Protein AF-A0A7X5UD74-F1 (afdb_monomer_lite)

Organism: NCBI:txid564369

Foldseek 3Di:
DDDPPPDDQLANPLDVPPDDQLQVQAWDQDPVPRWTKHKAFDDWDAPDVNPFDIFGQIWIFGSNHQPPPVPHGRIDGLFWKAFQVQCWTQHSSGDIDRHHQQDWDDDPFWTWHADDNSQWIWIAGPVQKIFIWGDDPPHRMIGGPDIGGD

Radius of gyration: 16.56 Å; chains: 1; bounding box: 35×42×49 Å

Secondary structure (DSSP, 8-state):
-PPP-----TTTTT---SS-TTT--S-EE-TTT--EEEEE---EEE-GGGTS-EEE--EEE-TT---SSSS-TTEEES--EEETTTTEEE-TT--EEE--TT--EE-SSEEEEEETTTTEEEEEETTSEEEEEEE-TTSSEEEEEEEEE-

pLDDT: mean 81.91, std 15.33, range [37.03, 97.25]

Structure (mmCIF, N/CA/C/O backbone):
data_AF-A0A7X5UD74-F1
#
_entry.id   AF-A0A7X5UD74-F1
#
loop_
_atom_site.group_PDB
_atom_site.id
_atom_site.type_symbol
_atom_site.label_atom_id
_atom_site.label_alt_id
_atom_site.label_comp_id
_atom_site.label_asym_id
_atom_site.label_entity_id
_atom_site.label_seq_id
_atom_site.pdbx_PDB_ins_code
_atom_site.Cartn_x
_atom_site.Cartn_y
_atom_site.Cartn_z
_atom_site.occupancy
_atom_site.B_iso_or_equiv
_atom_site.auth_seq_id
_atom_site.auth_comp_id
_atom_site.auth_asym_id
_atom_site.auth_atom_id
_atom_site.pdbx_PDB_model_num
ATOM 1 N N . MET A 1 1 ? -3.112 27.306 -28.705 1.00 37.03 1 MET A N 1
ATOM 2 C CA . MET A 1 1 ? -1.886 26.575 -29.064 1.00 37.03 1 MET A CA 1
ATOM 3 C C . MET A 1 1 ? -2.303 25.135 -29.144 1.00 37.03 1 MET A C 1
ATOM 5 O O . MET A 1 1 ? -2.816 24.623 -28.157 1.00 37.03 1 MET A O 1
ATOM 9 N N . ASP A 1 2 ? -2.229 24.571 -30.338 1.00 40.53 2 ASP A N 1
ATOM 10 C CA . ASP A 1 2 ? -2.719 23.231 -30.616 1.00 40.53 2 ASP A CA 1
ATOM 11 C C . ASP A 1 2 ? -1.942 22.222 -29.769 1.00 40.53 2 ASP A C 1
ATOM 13 O O . ASP A 1 2 ? -0.710 22.208 -29.765 1.00 40.53 2 ASP A O 1
ATOM 17 N N . HIS A 1 3 ? -2.674 21.438 -28.979 1.00 47.94 3 HIS A N 1
ATOM 18 C CA . HIS A 1 3 ? -2.104 20.356 -28.192 1.00 47.94 3 HIS A CA 1
ATOM 19 C C . HIS A 1 3 ? -1.536 19.324 -29.168 1.00 47.94 3 HIS A C 1
ATOM 21 O O . HIS A 1 3 ? -2.250 18.849 -30.053 1.00 47.94 3 HIS A O 1
ATOM 27 N N . ASN A 1 4 ? -0.251 18.991 -29.026 1.00 44.19 4 ASN A N 1
ATOM 28 C CA . ASN A 1 4 ? 0.344 17.881 -29.759 1.00 44.19 4 ASN A CA 1
ATOM 29 C C . ASN A 1 4 ? -0.528 16.637 -29.548 1.00 44.19 4 ASN A C 1
ATOM 31 O O . ASN A 1 4 ? -0.782 16.260 -28.406 1.00 44.19 4 ASN A O 1
ATOM 35 N N . ALA A 1 5 ? -0.943 15.987 -30.636 1.00 46.19 5 ALA A N 1
ATOM 36 C CA . ALA A 1 5 ? -1.641 14.702 -30.620 1.00 46.19 5 ALA A CA 1
ATOM 37 C C . ALA A 1 5 ? -0.687 13.548 -30.243 1.00 46.19 5 ALA A C 1
ATOM 39 O O . ALA A 1 5 ? -0.667 12.508 -30.901 1.00 46.19 5 ALA A O 1
ATOM 40 N N . MET A 1 6 ? 0.165 13.748 -29.230 1.00 49.16 6 MET A N 1
ATOM 41 C CA . MET A 1 6 ? 0.877 12.637 -28.612 1.00 49.16 6 MET A CA 1
ATOM 42 C C . MET A 1 6 ? -0.191 11.811 -27.913 1.00 49.16 6 MET A C 1
ATOM 44 O O . MET A 1 6 ? -0.940 12.342 -27.095 1.00 49.16 6 MET A O 1
ATOM 48 N N . GLY A 1 7 ? -0.340 10.564 -28.357 1.00 54.06 7 GLY A N 1
ATOM 49 C CA . GLY A 1 7 ? -1.354 9.654 -27.850 1.00 54.06 7 GLY A CA 1
ATOM 50 C C . GLY A 1 7 ? -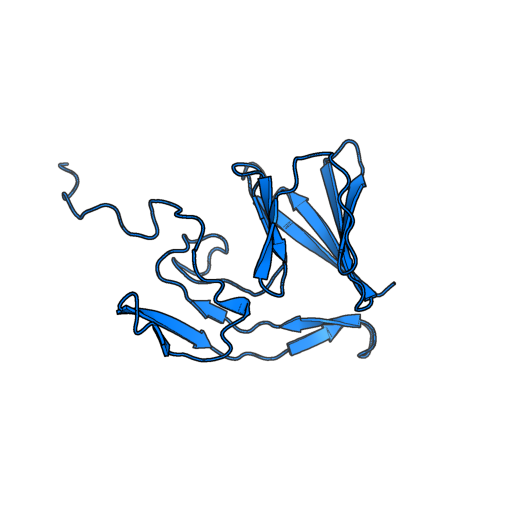1.357 9.610 -26.327 1.00 54.06 7 GLY A C 1
ATOM 51 O O . GLY A 1 7 ? -0.324 9.807 -25.695 1.00 54.06 7 GLY A O 1
ATOM 52 N N . THR A 1 8 ? -2.544 9.360 -25.790 1.00 54.31 8 THR A N 1
ATOM 53 C CA . THR A 1 8 ? -2.820 8.994 -24.401 1.00 54.31 8 THR A CA 1
ATOM 54 C C . THR A 1 8 ? -1.678 8.125 -23.851 1.00 54.31 8 THR A C 1
ATOM 56 O O . THR A 1 8 ? -1.457 7.016 -24.348 1.00 54.31 8 THR A O 1
ATOM 59 N N . ASP A 1 9 ? -0.895 8.672 -22.918 1.00 54.19 9 ASP A N 1
ATOM 60 C CA . ASP A 1 9 ? 0.180 7.950 -22.234 1.00 54.19 9 ASP A CA 1
ATOM 61 C C . ASP A 1 9 ? -0.466 6.802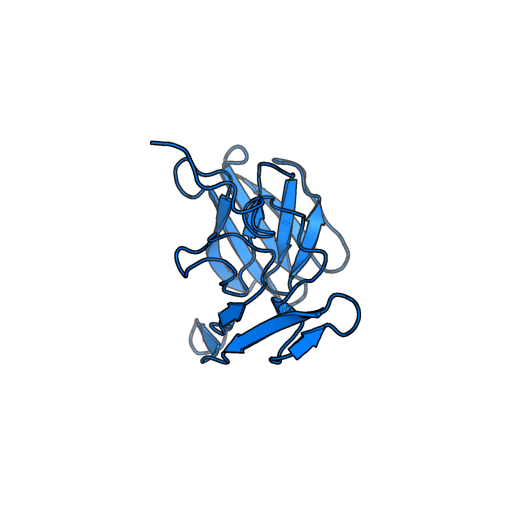 -21.446 1.00 54.19 9 ASP A C 1
ATOM 63 O O . ASP A 1 9 ? -1.446 7.030 -20.744 1.00 54.19 9 ASP A O 1
ATOM 67 N N . PRO A 1 10 ? 0.042 5.564 -21.492 1.00 55.53 10 PRO A N 1
ATOM 68 C CA . PRO A 1 10 ? -0.451 4.499 -20.621 1.00 55.53 10 PRO A CA 1
ATOM 69 C C . PRO A 1 10 ? -0.564 4.877 -19.127 1.00 55.53 10 PRO A C 1
ATOM 71 O O . PRO A 1 10 ? -1.334 4.236 -18.415 1.00 55.53 10 PRO A O 1
ATOM 74 N N . CYS A 1 11 ? 0.160 5.900 -18.653 1.00 56.25 11 CYS A N 1
ATOM 75 C CA . CYS A 1 11 ? 0.049 6.469 -17.307 1.00 56.25 11 CYS A CA 1
ATOM 76 C C . CYS A 1 11 ? -1.132 7.450 -17.114 1.00 56.25 11 CYS A C 1
ATOM 78 O O . CYS A 1 11 ? -1.578 7.654 -15.980 1.00 56.25 11 CYS A O 1
ATOM 80 N N . ASP A 1 12 ? -1.623 8.110 -18.170 1.00 53.59 12 ASP A N 1
ATOM 81 C CA . ASP A 1 12 ? -2.687 9.127 -18.084 1.00 53.59 12 ASP A CA 1
ATOM 82 C C . ASP A 1 12 ? -4.092 8.503 -17.993 1.00 53.59 12 ASP A C 1
ATOM 84 O O . ASP A 1 12 ? -4.978 9.005 -17.292 1.00 53.59 12 ASP A O 1
ATOM 88 N N . SER A 1 13 ? -4.258 7.337 -18.607 1.00 53.25 13 SER A N 1
ATOM 89 C CA . SER A 1 13 ? -5.360 6.423 -18.417 1.00 53.25 13 SER A CA 1
ATOM 90 C C . SER A 1 13 ? -4.903 5.488 -17.317 1.00 53.25 13 SER A C 1
ATOM 92 O O . SER A 1 13 ? -4.201 4.525 -17.594 1.00 53.25 13 SER A O 1
ATOM 94 N N . GLN A 1 14 ? -5.266 5.798 -16.065 1.00 51.25 14 GLN A N 1
ATOM 95 C CA . GLN A 1 14 ? -5.187 4.840 -14.958 1.00 51.25 14 GLN A CA 1
ATOM 96 C C . GLN A 1 14 ? -5.933 3.568 -15.381 1.00 51.25 14 GLN A C 1
ATOM 98 O O . GLN A 1 14 ? -7.133 3.435 -15.159 1.00 51.25 14 GLN A O 1
ATOM 103 N N . ASN A 1 15 ? -5.236 2.667 -16.057 1.00 49.91 15 ASN A N 1
ATOM 104 C CA . ASN A 1 15 ? -5.606 1.280 -16.119 1.00 49.91 15 ASN A CA 1
ATOM 105 C C . ASN A 1 15 ? -5.168 0.744 -14.769 1.00 49.91 15 ASN A C 1
ATOM 107 O O . ASN A 1 15 ? -4.015 0.953 -14.382 1.00 49.91 15 ASN A O 1
ATOM 111 N N . ASP A 1 16 ? -6.086 0.110 -14.042 1.00 48.19 16 ASP A N 1
ATOM 112 C CA . ASP A 1 16 ? -5.744 -0.655 -12.849 1.00 48.19 16 ASP A CA 1
ATOM 113 C C . ASP A 1 16 ? -4.539 -1.503 -13.232 1.00 48.19 16 ASP A C 1
ATOM 115 O O . ASP A 1 16 ? -4.615 -2.299 -14.176 1.00 48.19 16 ASP A O 1
ATOM 119 N N . ALA A 1 17 ? -3.381 -1.208 -12.636 1.00 48.25 17 ALA A N 1
ATOM 120 C CA . ALA A 1 17 ? -2.144 -1.800 -13.096 1.00 48.25 17 ALA A CA 1
ATOM 121 C C . ALA A 1 17 ? -2.329 -3.317 -13.006 1.00 48.25 17 ALA A C 1
ATOM 123 O O . ALA A 1 17 ? -2.418 -3.879 -11.918 1.00 48.25 17 ALA A O 1
ATOM 124 N N . ILE A 1 18 ? -2.391 -3.988 -14.164 1.00 37.22 18 ILE A N 1
ATOM 125 C CA . ILE A 1 18 ? -2.538 -5.452 -14.253 1.00 37.22 18 ILE A CA 1
ATOM 126 C C . IL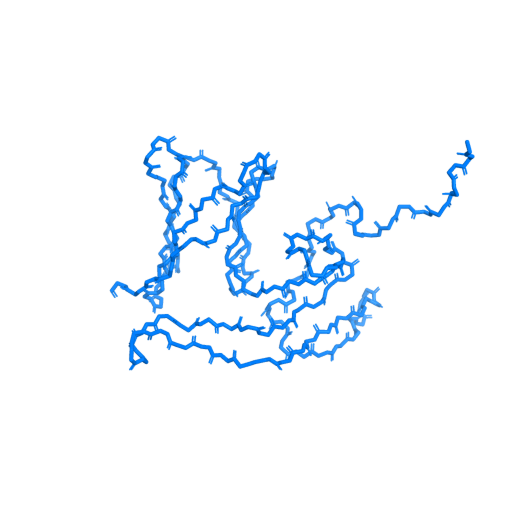E A 1 18 ? -1.354 -6.136 -13.543 1.00 37.22 18 ILE A C 1
ATOM 128 O O . ILE A 1 18 ? -1.382 -7.330 -13.247 1.00 37.22 18 ILE A O 1
ATOM 132 N N . PHE A 1 19 ? -0.300 -5.367 -13.262 1.00 48.25 19 PHE A N 1
ATOM 133 C CA . PHE A 1 19 ? 0.933 -5.815 -12.673 1.00 48.25 19 PHE A CA 1
ATOM 134 C C . PHE A 1 19 ? 1.314 -4.987 -11.446 1.00 48.25 19 PHE A C 1
ATOM 136 O O . PHE A 1 19 ? 1.451 -3.765 -11.494 1.00 48.25 19 PHE A O 1
ATOM 143 N N . ASN A 1 20 ? 1.523 -5.689 -10.338 1.00 55.06 20 ASN A N 1
ATOM 144 C CA . ASN A 1 20 ? 1.943 -5.108 -9.080 1.00 55.06 20 ASN A CA 1
ATOM 145 C C . ASN A 1 20 ? 3.476 -5.159 -8.944 1.00 55.06 20 ASN A C 1
ATOM 147 O O . ASN A 1 20 ? 4.048 -6.158 -8.491 1.00 55.06 20 ASN A O 1
ATOM 151 N N . THR A 1 21 ? 4.143 -4.049 -9.259 1.00 52.06 21 THR A N 1
ATOM 152 C CA . THR A 1 21 ? 5.606 -3.916 -9.169 1.00 52.06 21 THR A CA 1
ATOM 153 C C . THR A 1 21 ? 6.142 -4.156 -7.753 1.00 52.06 21 THR A C 1
ATOM 155 O O . THR A 1 21 ? 7.271 -4.614 -7.610 1.00 52.06 21 THR A O 1
ATOM 158 N N . THR A 1 22 ? 5.340 -3.975 -6.693 1.00 52.75 22 THR A N 1
ATOM 159 C CA . THR A 1 22 ? 5.791 -4.242 -5.308 1.00 52.75 22 THR A CA 1
ATOM 160 C C . THR A 1 22 ? 6.067 -5.730 -5.029 1.00 52.75 22 THR A C 1
ATOM 162 O O . THR A 1 22 ? 6.823 -6.057 -4.109 1.00 52.75 22 THR A O 1
ATOM 165 N N . THR A 1 23 ? 5.532 -6.652 -5.846 1.00 54.75 23 THR A N 1
ATOM 166 C CA . THR A 1 23 ? 5.897 -8.085 -5.783 1.00 54.75 23 THR A CA 1
ATOM 167 C C . THR A 1 23 ? 7.173 -8.408 -6.556 1.00 54.75 23 THR A C 1
ATOM 169 O O . THR A 1 23 ? 7.911 -9.326 -6.180 1.00 54.75 23 THR A O 1
ATOM 172 N N . GLN A 1 24 ? 7.471 -7.653 -7.616 1.00 62.53 24 GLN A N 1
ATOM 173 C CA . GLN A 1 24 ? 8.599 -7.903 -8.503 1.00 62.53 24 GLN A CA 1
ATOM 174 C C . GLN A 1 24 ? 9.849 -7.192 -7.979 1.00 62.53 24 GLN A C 1
ATOM 176 O O . GLN A 1 24 ? 10.148 -6.047 -8.302 1.00 62.53 24 GLN A O 1
ATOM 181 N N . LYS A 1 25 ? 10.635 -7.909 -7.171 1.00 70.38 25 LYS A N 1
ATOM 182 C CA . LYS A 1 25 ? 11.870 -7.377 -6.571 1.00 70.38 25 LYS A CA 1
ATOM 183 C C . LYS A 1 25 ? 13.076 -7.408 -7.521 1.00 70.38 25 LYS A C 1
ATOM 185 O O . LYS A 1 25 ? 14.171 -7.801 -7.119 1.00 70.38 25 LYS A O 1
ATOM 190 N N . ARG A 1 26 ? 12.878 -7.049 -8.792 1.00 81.31 26 ARG A N 1
ATOM 191 C CA . ARG A 1 26 ? 13.938 -6.968 -9.810 1.00 81.31 26 ARG A CA 1
ATOM 192 C C . ARG A 1 26 ? 13.554 -6.019 -10.943 1.00 81.31 26 ARG A C 1
ATOM 194 O O . ARG A 1 26 ? 12.378 -5.872 -11.245 1.00 81.31 26 ARG A O 1
ATOM 201 N N . THR A 1 27 ? 14.558 -5.481 -11.624 1.00 89.06 27 THR A N 1
ATOM 202 C CA . THR A 1 27 ? 14.389 -4.785 -12.907 1.00 89.06 27 THR A CA 1
ATOM 203 C C . THR A 1 27 ? 14.221 -5.801 -14.034 1.00 89.06 27 THR A C 1
ATOM 205 O O . THR A 1 27 ? 14.987 -6.766 -14.118 1.00 89.06 27 THR A O 1
ATOM 208 N N . HIS A 1 28 ? 13.211 -5.618 -14.883 1.00 87.88 28 HIS A N 1
ATOM 209 C CA . HIS A 1 28 ? 12.857 -6.577 -15.926 1.00 87.88 28 HIS A CA 1
ATOM 210 C C . HIS A 1 28 ? 12.034 -5.931 -17.049 1.00 87.88 28 HIS A C 1
ATOM 212 O O . HIS A 1 28 ? 11.458 -4.866 -16.875 1.00 87.88 28 HIS A O 1
ATOM 218 N N . VAL A 1 29 ? 11.969 -6.599 -18.200 1.00 88.00 29 VAL A N 1
ATOM 219 C CA . VAL A 1 29 ? 10.987 -6.310 -19.249 1.00 88.00 29 VAL A CA 1
ATOM 220 C C . VAL A 1 29 ? 10.010 -7.471 -19.258 1.00 88.00 29 VAL A C 1
ATOM 222 O O . VAL A 1 29 ? 10.433 -8.600 -19.507 1.00 88.00 29 VAL A O 1
ATOM 225 N N . ASP A 1 30 ? 8.736 -7.214 -18.973 1.00 81.00 30 ASP A N 1
ATOM 226 C CA . ASP A 1 30 ? 7.713 -8.255 -19.007 1.00 81.00 30 ASP A CA 1
ATOM 227 C C . ASP A 1 30 ? 7.608 -8.815 -20.444 1.0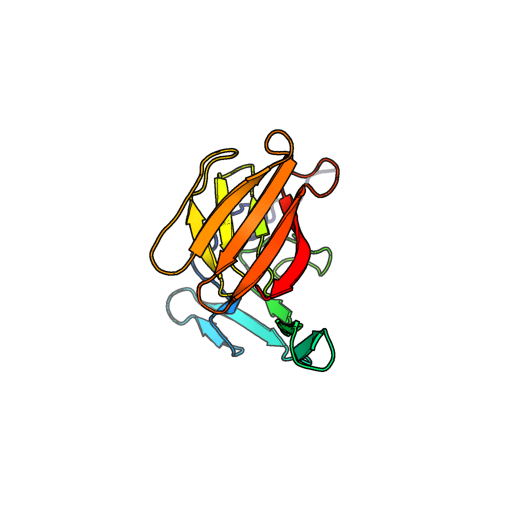0 81.00 30 ASP A C 1
ATOM 229 O O . ASP A 1 30 ? 7.318 -8.069 -21.381 1.00 81.00 30 ASP A O 1
ATOM 233 N N . PRO A 1 31 ? 7.847 -10.120 -20.664 1.00 82.19 31 PRO A N 1
ATOM 234 C CA . PRO A 1 31 ? 7.929 -10.686 -22.010 1.00 82.19 31 PRO A CA 1
ATOM 235 C C . PRO A 1 31 ? 6.569 -10.794 -22.714 1.00 82.19 31 PRO A C 1
ATOM 237 O O . PRO A 1 31 ? 6.529 -11.002 -23.924 1.00 82.19 31 PRO A O 1
ATOM 240 N N . ARG A 1 32 ? 5.455 -10.687 -21.980 1.00 81.50 32 ARG A N 1
ATOM 241 C CA . ARG A 1 32 ? 4.095 -10.767 -22.530 1.00 81.50 32 ARG A CA 1
ATOM 242 C C . ARG A 1 32 ? 3.617 -9.407 -23.033 1.00 81.50 32 ARG A C 1
ATOM 244 O O . ARG A 1 32 ? 2.866 -9.349 -24.001 1.00 81.50 32 ARG A O 1
ATOM 251 N N . THR A 1 33 ? 4.014 -8.335 -22.358 1.00 80.88 33 THR A N 1
ATOM 252 C CA . THR A 1 33 ? 3.542 -6.965 -22.609 1.00 80.88 33 THR A CA 1
ATOM 253 C C . THR A 1 33 ? 4.608 -6.066 -23.229 1.00 80.88 33 THR A C 1
ATOM 255 O O . THR A 1 33 ? 4.267 -5.059 -23.840 1.00 80.88 33 THR A O 1
ATOM 258 N N . GLY A 1 34 ? 5.889 -6.414 -23.091 1.00 84.12 34 GLY A N 1
ATOM 259 C CA . GLY A 1 34 ? 7.018 -5.578 -23.496 1.00 84.12 34 GLY A CA 1
ATOM 260 C C . GLY A 1 34 ? 7.263 -4.377 -22.578 1.00 84.12 34 GLY A C 1
ATOM 261 O O . GLY A 1 34 ? 8.109 -3.543 -22.895 1.00 84.12 34 GLY A O 1
ATOM 262 N N . LEU A 1 35 ? 6.542 -4.270 -21.456 1.00 83.81 35 LEU A N 1
ATOM 263 C CA . LEU A 1 35 ? 6.666 -3.152 -20.526 1.00 83.81 35 LEU A CA 1
ATOM 264 C C . LEU A 1 35 ? 7.934 -3.281 -19.679 1.00 83.81 35 LEU A C 1
ATOM 266 O O . LEU A 1 35 ? 8.244 -4.354 -19.156 1.00 83.81 35 LEU A O 1
ATOM 270 N N . PHE A 1 36 ? 8.670 -2.176 -19.556 1.00 86.00 36 PHE A N 1
ATOM 271 C CA . PHE A 1 36 ? 9.857 -2.088 -18.711 1.00 86.00 36 PHE A CA 1
ATOM 272 C C . PHE A 1 36 ? 9.477 -1.728 -17.280 1.00 86.00 36 PHE A C 1
ATOM 274 O O . PHE A 1 36 ? 8.780 -0.747 -17.051 1.00 86.00 36 PHE A O 1
ATOM 281 N N . GLU A 1 37 ? 10.019 -2.470 -16.327 1.00 86.00 37 GLU A N 1
ATOM 282 C CA . GLU A 1 37 ? 9.823 -2.265 -14.900 1.00 86.00 37 GLU A CA 1
ATOM 283 C C . GLU A 1 37 ? 11.175 -2.176 -14.207 1.00 86.00 37 GLU A C 1
ATOM 285 O O . GLU A 1 37 ? 12.109 -2.918 -14.537 1.00 86.00 37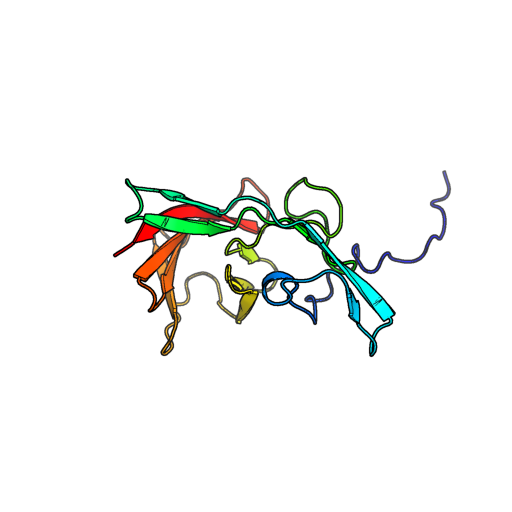 GLU A O 1
ATOM 290 N N . ALA A 1 38 ? 11.282 -1.301 -13.210 1.00 87.94 38 ALA A N 1
ATOM 291 C CA . ALA A 1 38 ? 12.518 -1.137 -12.458 1.00 87.94 38 ALA A CA 1
ATOM 292 C C . ALA A 1 38 ? 12.295 -1.278 -10.956 1.00 87.94 38 ALA A C 1
ATOM 294 O O . ALA A 1 38 ? 11.339 -0.745 -10.395 1.00 87.94 38 ALA A O 1
ATOM 295 N N . LEU A 1 39 ? 13.248 -1.951 -10.313 1.00 89.00 39 LEU A N 1
ATOM 296 C CA . LEU A 1 39 ? 13.451 -1.881 -8.875 1.00 89.00 39 LEU A CA 1
ATOM 297 C C . LEU A 1 39 ? 14.752 -1.121 -8.623 1.00 89.00 39 LEU A C 1
ATOM 299 O O . LEU A 1 39 ? 15.820 -1.562 -9.053 1.00 89.00 39 LEU A O 1
ATOM 303 N N . VAL A 1 40 ? 14.678 -0.047 -7.844 1.00 91.06 40 VAL A N 1
ATOM 304 C CA . VAL A 1 40 ? 15.857 0.561 -7.224 1.00 91.06 40 VAL A CA 1
ATOM 305 C C . VAL A 1 40 ? 15.853 0.164 -5.747 1.00 91.06 40 VAL A C 1
ATOM 307 O O . VAL A 1 40 ? 15.073 0.725 -4.971 1.00 91.06 40 VAL A O 1
ATOM 310 N N . PRO A 1 41 ? 16.665 -0.831 -5.341 1.00 89.31 41 PRO A N 1
ATOM 311 C CA . PRO A 1 41 ? 16.676 -1.294 -3.963 1.00 89.31 41 PRO A CA 1
ATOM 312 C C . PRO A 1 41 ? 17.238 -0.201 -3.054 1.00 89.31 41 PRO A C 1
ATOM 314 O O . PRO A 1 41 ? 18.329 0.317 -3.293 1.00 89.31 41 PRO A O 1
ATOM 317 N N . LEU A 1 42 ? 16.501 0.120 -1.994 1.00 90.12 42 LEU A N 1
ATOM 318 C CA . LEU A 1 42 ? 16.926 1.049 -0.948 1.00 90.12 42 LEU A CA 1
ATOM 319 C C . LEU A 1 42 ? 16.850 0.374 0.425 1.00 90.12 42 LEU A C 1
ATOM 321 O O . LEU A 1 42 ? 16.435 -0.778 0.571 1.00 90.12 42 LEU A O 1
ATOM 325 N N . GLN A 1 43 ? 17.312 1.086 1.450 1.00 89.31 43 GLN A N 1
ATOM 326 C CA . GLN A 1 43 ? 17.393 0.550 2.800 1.00 89.31 43 GLN A CA 1
ATOM 327 C C . GLN A 1 43 ? 15.998 0.302 3.386 1.00 89.31 43 GLN A C 1
ATOM 329 O O . GLN A 1 43 ? 15.110 1.150 3.313 1.00 89.31 43 GLN A O 1
ATOM 334 N N . LYS A 1 44 ? 15.830 -0.847 4.044 1.00 89.75 44 LYS A N 1
ATOM 335 C CA . LYS A 1 44 ? 14.661 -1.106 4.888 1.00 89.75 44 LYS A CA 1
ATOM 336 C C . LYS A 1 44 ? 14.868 -0.474 6.253 1.00 89.75 44 LYS A C 1
ATOM 338 O O . LYS A 1 44 ? 15.941 -0.634 6.843 1.00 89.75 44 LYS A O 1
ATOM 343 N N . ILE A 1 45 ? 13.844 0.206 6.749 1.00 90.00 45 ILE A N 1
ATOM 344 C CA . ILE A 1 45 ? 13.855 0.845 8.063 1.00 90.00 45 ILE A CA 1
ATOM 345 C C . ILE A 1 45 ? 12.904 0.089 8.979 1.00 90.00 45 ILE A C 1
ATOM 347 O O . ILE A 1 45 ? 11.747 -0.140 8.632 1.00 90.00 45 ILE A O 1
ATOM 351 N N . THR A 1 46 ? 13.388 -0.266 10.165 1.00 90.12 46 THR A N 1
ATOM 352 C CA . THR A 1 46 ? 12.569 -0.855 11.225 1.00 90.12 46 THR A CA 1
ATOM 353 C C . THR A 1 46 ? 12.498 0.130 12.380 1.00 90.12 46 THR A C 1
ATOM 355 O O . THR A 1 46 ? 13.525 0.512 12.943 1.00 90.12 46 THR A O 1
ATOM 358 N N . GLY A 1 47 ? 11.285 0.563 12.718 1.00 83.62 47 GLY A N 1
ATOM 359 C CA . GLY A 1 47 ? 11.054 1.432 13.869 1.00 83.62 47 GLY A CA 1
ATOM 360 C C . GLY A 1 47 ? 11.182 0.692 15.204 1.00 83.62 47 GLY A C 1
ATOM 361 O O . GLY A 1 47 ? 11.439 -0.511 15.250 1.00 83.62 47 GLY A O 1
ATOM 362 N N . ASN A 1 48 ? 10.952 1.422 16.297 1.00 86.88 48 ASN A N 1
ATOM 363 C CA . ASN A 1 48 ? 10.828 0.886 17.657 1.00 86.88 48 ASN A CA 1
ATOM 364 C C . ASN A 1 48 ? 11.951 -0.109 18.057 1.00 86.88 48 ASN A C 1
ATOM 366 O O . ASN A 1 48 ? 11.697 -1.302 18.146 1.00 86.88 48 ASN A O 1
ATOM 370 N N . PRO A 1 49 ? 13.185 0.362 18.294 1.00 88.75 49 PRO A N 1
ATOM 371 C CA . PRO A 1 49 ? 14.394 -0.471 18.423 1.00 88.75 49 PRO A CA 1
ATOM 372 C C . PRO A 1 49 ? 14.453 -1.828 17.683 1.00 88.75 49 PRO A C 1
ATOM 374 O O . PRO A 1 49 ? 14.970 -2.798 18.233 1.00 88.75 49 PRO A O 1
ATOM 377 N N . GLY A 1 50 ? 13.929 -1.921 16.453 1.00 85.88 50 GLY A N 1
ATOM 378 C CA . GLY A 1 50 ? 13.893 -3.170 15.677 1.00 85.88 50 GLY A CA 1
ATOM 379 C C . GLY A 1 50 ? 12.679 -4.078 15.932 1.00 85.88 50 GLY A C 1
ATOM 380 O O . GLY A 1 50 ? 12.582 -5.133 15.316 1.00 85.88 50 GLY A O 1
ATOM 381 N N . GLN A 1 51 ? 11.758 -3.674 16.804 1.00 85.81 51 GLN A N 1
ATOM 382 C CA . GLN A 1 51 ? 10.511 -4.372 17.143 1.00 85.81 51 GLN A CA 1
ATOM 383 C C . GLN A 1 51 ? 9.283 -3.799 16.422 1.00 85.81 51 GLN A C 1
ATOM 385 O O . GLN A 1 51 ? 8.184 -4.319 16.572 1.00 85.81 51 GLN A O 1
ATOM 390 N N . GLY A 1 52 ? 9.434 -2.693 15.690 1.00 86.06 52 GLY A N 1
ATOM 391 C CA . GLY A 1 52 ? 8.351 -2.101 14.911 1.00 86.06 52 GLY A CA 1
ATOM 392 C C . GLY A 1 52 ? 8.167 -2.774 13.549 1.00 86.06 52 GLY A C 1
ATOM 393 O O . GLY A 1 52 ? 8.964 -3.626 13.152 1.00 86.06 52 GLY A O 1
ATOM 394 N N . PRO A 1 53 ? 7.152 -2.352 12.780 1.00 86.75 53 PRO A N 1
ATOM 395 C CA . PRO A 1 53 ? 6.966 -2.854 11.430 1.00 86.75 53 PRO A CA 1
ATOM 396 C C . PRO A 1 53 ? 8.123 -2.402 10.529 1.00 86.75 53 PRO A C 1
ATOM 398 O O . PRO A 1 53 ? 8.656 -1.296 10.666 1.00 86.75 53 PRO A O 1
ATOM 401 N N . VAL A 1 54 ? 8.498 -3.263 9.583 1.00 87.50 54 VAL A N 1
ATOM 402 C CA . VAL A 1 54 ? 9.528 -2.960 8.582 1.00 87.50 54 VAL A CA 1
ATOM 403 C C . VAL A 1 54 ? 8.910 -2.142 7.451 1.00 87.50 54 VAL A C 1
ATOM 405 O O . VAL A 1 54 ? 7.901 -2.540 6.871 1.00 87.50 54 VAL A O 1
ATOM 408 N N . MET A 1 55 ? 9.529 -1.017 7.107 1.00 86.00 55 MET A N 1
ATOM 409 C CA . MET A 1 55 ? 9.200 -0.221 5.928 1.00 86.00 55 MET A CA 1
ATOM 410 C C . MET A 1 55 ? 10.277 -0.422 4.863 1.00 86.00 55 MET A C 1
ATOM 412 O O . MET A 1 55 ? 11.460 -0.177 5.107 1.00 86.00 55 MET A O 1
ATOM 416 N N . ASP A 1 56 ? 9.867 -0.884 3.685 1.00 86.56 56 ASP A N 1
ATOM 417 C CA . ASP A 1 56 ? 10.743 -0.999 2.522 1.00 86.56 56 ASP A CA 1
ATOM 418 C C . ASP A 1 56 ? 10.715 0.316 1.739 1.00 86.56 56 ASP A C 1
ATOM 420 O O . ASP A 1 56 ? 9.671 0.702 1.217 1.00 86.56 56 ASP A O 1
ATOM 424 N N . LEU A 1 57 ? 11.851 1.018 1.691 1.00 87.88 57 LEU A N 1
ATOM 425 C CA . LEU A 1 57 ? 11.974 2.283 0.963 1.00 87.88 57 LEU A CA 1
ATOM 426 C C . LEU A 1 57 ? 12.378 2.100 -0.498 1.00 87.88 57 LEU A C 1
ATOM 428 O O . LEU A 1 57 ? 12.612 3.097 -1.172 1.00 87.88 57 LEU A O 1
ATOM 432 N N . SER A 1 58 ? 12.510 0.865 -0.987 1.00 89.19 58 SER A N 1
ATOM 433 C CA . SER A 1 58 ? 12.858 0.628 -2.388 1.00 89.19 58 SER A CA 1
ATOM 434 C C . SER A 1 58 ? 11.877 1.339 -3.322 1.00 89.19 58 SER A C 1
ATOM 436 O O . SER A 1 58 ? 10.679 1.418 -3.037 1.00 89.19 58 SER A O 1
ATOM 438 N N . LEU A 1 59 ? 12.397 1.858 -4.432 1.00 87.88 59 LEU A N 1
ATOM 439 C CA . LEU A 1 59 ? 11.585 2.511 -5.451 1.00 87.88 59 LEU A CA 1
ATOM 440 C C . LEU A 1 59 ? 11.180 1.494 -6.508 1.00 87.88 59 LEU A C 1
ATOM 442 O O . LEU A 1 59 ? 12.022 0.765 -7.040 1.00 87.88 59 LEU A O 1
ATOM 446 N N . TYR A 1 60 ? 9.893 1.493 -6.818 1.00 86.62 60 TYR A N 1
ATOM 447 C CA . TYR A 1 60 ? 9.275 0.617 -7.797 1.00 86.62 60 TYR A CA 1
ATOM 448 C C . TYR A 1 60 ? 8.764 1.469 -8.954 1.00 86.62 60 TYR A C 1
ATOM 450 O O . TYR A 1 60 ? 8.032 2.434 -8.730 1.00 86.62 60 TYR A O 1
ATOM 458 N N . TYR A 1 61 ? 9.172 1.119 -10.173 1.00 86.50 61 TYR A N 1
ATOM 459 C CA . TYR A 1 61 ? 8.737 1.774 -11.401 1.00 86.50 61 TYR A CA 1
ATOM 460 C C . TYR A 1 61 ? 7.815 0.871 -12.220 1.00 86.50 61 TYR A C 1
ATOM 462 O O . TYR A 1 61 ? 8.193 -0.259 -12.543 1.00 86.50 61 TYR A O 1
ATOM 470 N N . SER A 1 62 ? 6.663 1.415 -12.615 1.00 82.19 62 SER A N 1
ATOM 471 C CA . SER A 1 62 ? 5.730 0.818 -13.569 1.00 82.19 62 SER A CA 1
ATOM 472 C C . SER A 1 62 ? 5.277 1.847 -14.607 1.00 82.19 62 SER A C 1
ATOM 474 O O . SER A 1 62 ? 4.817 2.917 -14.219 1.00 82.19 62 SER A O 1
ATOM 476 N N . PRO A 1 63 ? 5.311 1.541 -15.912 1.00 80.12 63 PRO A N 1
ATOM 477 C CA . PRO A 1 63 ? 4.942 2.482 -16.968 1.00 80.12 63 PRO A CA 1
ATOM 478 C C . PRO A 1 63 ? 3.421 2.651 -17.132 1.00 80.12 63 PRO A C 1
ATOM 480 O O . PRO A 1 63 ? 2.981 3.238 -18.110 1.00 80.12 63 PRO A O 1
ATOM 483 N N . VAL A 1 64 ? 2.609 2.085 -16.233 1.00 77.44 64 VAL A N 1
ATOM 484 C CA . VAL A 1 64 ? 1.136 2.198 -16.241 1.00 77.44 64 VAL A CA 1
ATOM 485 C C . VAL A 1 64 ? 0.594 2.881 -14.985 1.00 77.44 64 VAL A C 1
ATOM 487 O O . VAL A 1 64 ? -0.612 2.928 -14.762 1.00 77.44 64 VAL A O 1
ATOM 490 N N . VAL A 1 65 ? 1.482 3.389 -14.130 1.00 72.00 65 VAL A N 1
ATOM 491 C CA . VAL A 1 65 ? 1.119 4.069 -12.885 1.00 72.00 65 VAL A CA 1
ATOM 492 C C . VAL A 1 65 ? 1.415 5.557 -13.042 1.00 72.00 65 VAL A C 1
ATOM 494 O O . VAL A 1 65 ? 2.511 5.944 -13.424 1.00 72.00 65 VAL A O 1
ATOM 497 N N . ASN A 1 66 ? 0.441 6.414 -12.743 1.00 69.81 66 ASN A N 1
ATOM 498 C CA . ASN A 1 66 ? 0.629 7.868 -12.788 1.00 69.81 66 ASN A CA 1
ATOM 499 C C . ASN A 1 66 ? 1.468 8.360 -11.585 1.00 69.81 66 ASN A C 1
ATOM 501 O O . ASN A 1 66 ? 1.728 7.600 -10.655 1.00 69.81 66 ASN A O 1
ATOM 505 N N . ASN A 1 67 ? 1.885 9.624 -11.545 1.00 68.12 67 ASN A N 1
ATOM 506 C CA . ASN A 1 67 ? 2.637 10.204 -10.429 1.00 68.12 67 ASN A CA 1
ATOM 507 C C . ASN A 1 67 ? 1.794 10.339 -9.143 1.00 68.12 67 ASN A C 1
ATOM 509 O O . ASN A 1 67 ? 1.307 11.414 -8.791 1.00 68.12 67 ASN A O 1
ATOM 513 N N . MET A 1 68 ? 1.633 9.235 -8.412 1.00 64.56 68 MET A N 1
ATOM 514 C CA . MET A 1 68 ? 0.812 9.178 -7.192 1.00 64.56 68 MET A CA 1
ATOM 515 C C . MET A 1 68 ? 1.576 9.644 -5.944 1.00 64.56 68 MET A C 1
ATOM 517 O O . MET A 1 68 ? 0.963 9.981 -4.934 1.00 64.56 68 MET A O 1
ATOM 521 N N . ALA A 1 69 ? 2.912 9.667 -6.009 1.00 67.62 69 ALA A N 1
ATOM 522 C CA . ALA A 1 69 ? 3.794 9.878 -4.858 1.00 67.62 69 ALA A CA 1
ATOM 523 C C . ALA A 1 69 ? 4.686 11.132 -4.961 1.00 67.62 69 ALA A C 1
ATOM 525 O O . ALA A 1 69 ? 5.570 11.315 -4.127 1.00 67.62 69 ALA A O 1
ATOM 526 N N . ALA A 1 70 ? 4.475 11.988 -5.968 1.00 76.62 70 ALA A N 1
ATOM 527 C CA . ALA A 1 70 ? 5.342 13.132 -6.289 1.00 76.62 70 ALA A CA 1
ATOM 528 C C . ALA A 1 70 ? 6.811 12.744 -6.575 1.00 76.62 70 ALA A C 1
ATOM 530 O O . ALA A 1 70 ? 7.724 13.549 -6.395 1.00 76.62 70 ALA A O 1
ATOM 531 N N . LEU A 1 71 ? 7.032 11.512 -7.043 1.00 80.75 71 LEU A N 1
ATOM 532 C CA . LEU A 1 71 ? 8.346 10.964 -7.402 1.00 80.75 71 LEU A CA 1
ATOM 533 C C . LEU A 1 71 ? 8.620 11.026 -8.915 1.00 80.75 71 LEU A C 1
ATOM 535 O O . LEU A 1 71 ? 9.724 10.711 -9.352 1.00 80.75 71 LEU A O 1
ATOM 539 N N . GLY A 1 72 ? 7.621 11.438 -9.700 1.00 83.00 72 GLY A N 1
ATOM 540 C CA . GLY A 1 72 ? 7.590 11.298 -11.155 1.00 83.00 72 GLY A CA 1
ATOM 541 C C . GLY A 1 72 ? 6.655 10.166 -11.580 1.00 83.00 72 GLY A C 1
ATOM 542 O O . GLY A 1 72 ? 6.279 9.322 -10.764 1.00 83.00 72 GLY A O 1
ATOM 543 N N . ASP A 1 73 ? 6.255 10.165 -12.850 1.00 81.62 73 ASP A N 1
ATOM 544 C CA . ASP A 1 73 ? 5.346 9.150 -13.388 1.00 81.62 73 ASP A CA 1
ATOM 545 C C . ASP A 1 73 ? 5.952 7.748 -13.267 1.00 81.62 73 ASP A C 1
ATOM 547 O O . ASP A 1 73 ? 7.157 7.540 -13.444 1.00 81.62 73 ASP A O 1
ATOM 551 N N . GLY A 1 74 ? 5.112 6.784 -12.909 1.00 81.25 74 GLY A N 1
ATOM 552 C CA . GLY A 1 74 ? 5.469 5.384 -12.731 1.00 81.25 74 GLY A CA 1
ATOM 553 C C . GLY A 1 74 ? 6.168 5.032 -11.427 1.00 81.25 74 GLY A C 1
ATOM 554 O O . GLY A 1 74 ? 6.248 3.849 -11.101 1.00 81.25 74 GLY A O 1
ATOM 555 N N . TRP A 1 75 ? 6.651 6.008 -10.657 1.00 84.69 75 TRP A N 1
ATOM 556 C CA . TRP A 1 75 ? 7.417 5.752 -9.438 1.00 84.69 75 TRP A CA 1
ATOM 557 C C . TRP A 1 75 ? 6.546 5.669 -8.187 1.00 84.69 75 TRP A C 1
ATOM 559 O O . TRP A 1 75 ? 5.685 6.511 -7.929 1.00 84.69 75 TRP A O 1
ATOM 569 N N . SER A 1 76 ? 6.829 4.669 -7.354 1.00 83.62 76 SER A N 1
ATOM 570 C CA . SER A 1 76 ? 6.109 4.424 -6.107 1.00 83.62 76 SER A CA 1
ATOM 571 C C . SER A 1 76 ? 6.997 3.801 -5.029 1.00 83.62 76 SER A C 1
ATOM 573 O O . SER A 1 76 ? 7.994 3.132 -5.312 1.00 83.62 76 SER A O 1
ATOM 575 N N . PHE A 1 77 ? 6.603 4.015 -3.773 1.00 84.50 77 PHE A N 1
ATOM 576 C CA . PHE A 1 77 ? 7.039 3.196 -2.643 1.00 84.50 77 PHE A CA 1
ATOM 577 C C . PHE A 1 77 ? 6.054 2.044 -2.432 1.00 84.50 77 PHE A C 1
ATOM 579 O O . PHE A 1 77 ? 4.861 2.182 -2.702 1.00 84.50 77 PHE A O 1
ATOM 586 N N . ALA A 1 78 ? 6.528 0.939 -1.858 1.00 82.88 78 ALA A N 1
ATOM 587 C CA . ALA A 1 78 ? 5.675 -0.171 -1.440 1.00 82.88 78 ALA A CA 1
ATOM 588 C C . ALA A 1 78 ? 4.953 0.153 -0.117 1.00 82.88 78 ALA A C 1
ATOM 590 O O . ALA A 1 78 ? 5.292 -0.371 0.944 1.00 82.88 78 ALA A O 1
ATOM 591 N N . VAL A 1 79 ? 3.975 1.058 -0.172 1.00 85.94 79 VAL A N 1
ATOM 592 C CA . VAL A 1 79 ? 3.118 1.437 0.962 1.00 85.94 79 VAL A CA 1
ATOM 593 C C . VAL A 1 79 ? 1.660 1.120 0.662 1.00 85.94 79 VAL A C 1
ATOM 595 O O . VAL A 1 79 ? 1.212 1.242 -0.477 1.00 85.94 79 VAL A O 1
ATOM 598 N N . THR A 1 80 ? 0.910 0.732 1.694 1.00 89.94 80 THR A N 1
ATOM 599 C CA . THR A 1 80 ? -0.521 0.469 1.539 1.00 89.94 80 THR A CA 1
ATOM 600 C C . THR A 1 80 ? -1.243 1.762 1.167 1.00 89.94 80 THR A C 1
ATOM 602 O O . THR A 1 80 ? -1.104 2.753 1.875 1.00 89.94 80 THR A O 1
ATOM 605 N N . THR A 1 81 ? -2.006 1.767 0.078 1.00 90.62 81 THR A N 1
ATOM 606 C CA . THR A 1 81 ? -2.701 2.951 -0.445 1.00 90.62 81 THR A CA 1
ATOM 607 C C . THR A 1 81 ? -4.119 2.577 -0.850 1.00 90.62 81 THR A C 1
ATOM 609 O O . THR A 1 81 ? -4.319 1.528 -1.456 1.00 90.62 81 THR A O 1
ATOM 612 N N . TRP A 1 82 ? -5.099 3.422 -0.528 1.00 92.00 82 TRP A N 1
ATOM 613 C CA . TRP A 1 82 ? -6.488 3.222 -0.951 1.00 92.00 82 TRP A CA 1
ATOM 614 C C . TRP A 1 82 ? -6.979 4.354 -1.841 1.00 92.00 82 TRP A C 1
ATOM 616 O O . TRP A 1 82 ? -6.752 5.533 -1.548 1.00 92.00 82 TRP A O 1
ATOM 626 N N . TYR A 1 83 ? -7.662 3.984 -2.918 1.00 88.94 83 TYR A N 1
ATOM 627 C CA . TYR A 1 83 ? -8.183 4.896 -3.924 1.00 88.94 83 TYR A CA 1
ATOM 628 C C . TYR A 1 83 ? -9.700 4.980 -3.836 1.00 88.94 83 TYR A C 1
ATOM 630 O O . TYR A 1 83 ? -10.422 4.107 -4.305 1.00 88.94 83 TYR A O 1
ATOM 638 N N . GLU A 1 84 ? -10.195 6.099 -3.306 1.00 90.19 84 GLU A N 1
ATOM 639 C CA . GLU A 1 84 ? -11.632 6.343 -3.110 1.00 90.19 84 GLU A CA 1
ATOM 640 C C . GLU A 1 84 ? -12.413 6.379 -4.434 1.00 90.19 84 GLU A C 1
ATOM 642 O O . GLU A 1 84 ? -13.622 6.188 -4.444 1.00 90.19 84 GLU A O 1
ATOM 647 N N . LYS A 1 85 ? -11.734 6.632 -5.559 1.00 86.19 85 LYS A N 1
ATOM 648 C CA . LYS A 1 85 ? -12.355 6.670 -6.888 1.00 86.19 85 LYS A CA 1
ATOM 649 C C . LYS A 1 85 ? -12.844 5.291 -7.349 1.00 86.19 85 LYS A C 1
ATOM 651 O O . LYS A 1 85 ? -13.902 5.224 -7.970 1.00 86.19 85 LYS A O 1
ATOM 656 N N . ASN A 1 86 ? -12.079 4.241 -7.048 1.00 86.06 86 ASN A N 1
ATOM 657 C CA . ASN A 1 86 ? -12.325 2.879 -7.530 1.00 86.06 86 ASN A CA 1
ATOM 658 C C . ASN A 1 86 ? -12.707 1.903 -6.401 1.00 86.06 86 ASN A C 1
ATOM 660 O O . ASN A 1 86 ? -13.126 0.794 -6.691 1.00 86.06 86 ASN A O 1
ATOM 664 N N . ASP A 1 87 ? -12.619 2.331 -5.135 1.00 92.00 87 ASP A N 1
ATOM 665 C CA . ASP A 1 87 ? -12.726 1.478 -3.942 1.00 92.00 87 ASP A CA 1
ATOM 666 C C . ASP A 1 87 ? -11.570 0.456 -3.800 1.00 92.00 87 ASP A C 1
ATOM 668 O O . ASP A 1 87 ? -11.695 -0.525 -3.069 1.00 92.00 87 ASP A O 1
ATOM 672 N N . ASP A 1 88 ? -10.406 0.722 -4.402 1.00 89.62 88 ASP A N 1
ATOM 673 C CA . ASP A 1 88 ? -9.281 -0.224 -4.439 1.00 89.62 88 ASP A CA 1
ATOM 674 C C . ASP A 1 88 ? -8.253 0.036 -3.336 1.00 89.62 88 ASP A C 1
ATOM 676 O O . ASP A 1 88 ? -7.695 1.133 -3.224 1.00 89.62 88 ASP A O 1
ATOM 680 N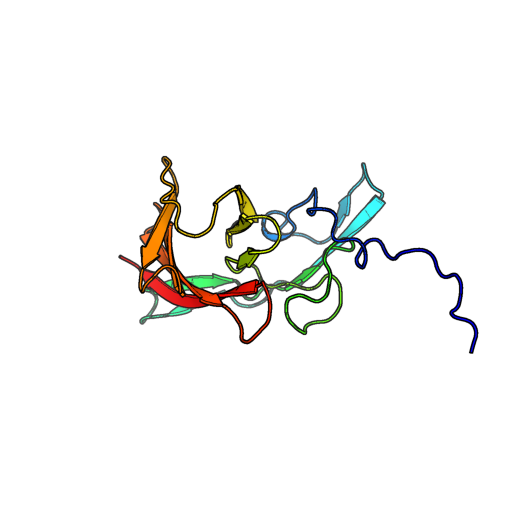 N . LEU A 1 89 ? -7.955 -0.991 -2.536 1.00 91.31 89 LEU A N 1
ATOM 681 C CA . LEU A 1 89 ? -6.863 -1.002 -1.564 1.00 91.31 89 LEU A CA 1
ATOM 682 C C . LEU A 1 89 ? -5.685 -1.802 -2.115 1.00 91.31 89 LEU A C 1
ATOM 684 O O . LEU A 1 89 ? -5.738 -3.028 -2.154 1.00 91.31 89 LEU A O 1
ATOM 688 N N . THR A 1 90 ? -4.582 -1.131 -2.423 1.00 88.81 90 THR A N 1
ATOM 689 C CA . THR A 1 90 ? -3.309 -1.787 -2.736 1.00 88.81 90 THR A CA 1
ATOM 690 C C . THR A 1 90 ? -2.485 -1.883 -1.463 1.00 88.81 90 THR A C 1
ATOM 692 O O . THR A 1 90 ? -2.081 -0.863 -0.912 1.00 88.81 90 THR A O 1
ATOM 695 N N . LEU A 1 91 ? -2.228 -3.092 -0.965 1.00 89.06 91 LEU A N 1
ATOM 696 C CA . LEU A 1 91 ? -1.405 -3.316 0.227 1.00 89.06 91 LEU A CA 1
ATOM 697 C C . LEU A 1 91 ? 0.078 -3.018 -0.046 1.00 89.06 91 LEU A C 1
ATOM 699 O O . LEU A 1 91 ? 0.516 -2.954 -1.186 1.00 89.06 91 LEU A O 1
ATOM 703 N N . HIS A 1 92 ? 0.903 -2.904 0.993 1.00 84.94 92 HIS A N 1
ATOM 704 C CA . HIS A 1 92 ? 2.360 -2.763 0.840 1.00 84.94 92 HIS A CA 1
ATOM 705 C C . HIS A 1 92 ? 3.031 -4.003 0.204 1.00 84.94 92 HIS A C 1
ATOM 707 O O . HIS A 1 92 ? 4.159 -3.936 -0.274 1.00 84.94 92 HIS A O 1
ATOM 713 N N . THR A 1 93 ? 2.349 -5.153 0.210 1.00 82.31 93 THR A N 1
ATOM 714 C CA . THR A 1 93 ? 2.715 -6.352 -0.565 1.00 82.31 93 THR A CA 1
ATOM 715 C C . THR A 1 93 ? 2.209 -6.291 -2.012 1.00 82.31 93 THR A C 1
ATOM 717 O O . THR A 1 93 ? 2.523 -7.168 -2.811 1.00 82.31 93 THR A O 1
ATOM 720 N N . GLY A 1 94 ? 1.369 -5.293 -2.294 1.00 79.56 94 GLY A N 1
ATOM 721 C CA . GLY A 1 94 ? 0.599 -4.980 -3.496 1.00 79.56 94 GLY A CA 1
ATOM 722 C C . GLY A 1 94 ? -0.428 -6.012 -3.937 1.00 79.56 94 GLY A C 1
ATOM 723 O O . GLY A 1 94 ? -0.854 -6.034 -5.088 1.00 79.56 94 GLY A O 1
ATOM 724 N N . GLU A 1 95 ? -0.863 -6.849 -3.003 1.00 84.44 95 GLU A N 1
ATOM 725 C CA . GLU A 1 95 ? -2.199 -7.428 -3.099 1.00 84.44 95 GLU A CA 1
ATOM 726 C C . GLU A 1 95 ? -3.223 -6.288 -3.207 1.00 84.44 95 GLU A C 1
ATOM 728 O O . GLU A 1 95 ? -3.140 -5.321 -2.446 1.00 84.44 95 GLU A O 1
ATOM 733 N N . VAL A 1 96 ? -4.148 -6.398 -4.160 1.00 87.19 96 VAL A N 1
ATOM 734 C CA . VAL A 1 96 ? -5.227 -5.428 -4.379 1.00 87.19 96 VAL A CA 1
ATOM 735 C C . VAL A 1 96 ? -6.528 -6.023 -3.856 1.00 87.19 96 VAL A C 1
ATOM 737 O O . VAL A 1 96 ? -6.811 -7.199 -4.092 1.00 87.19 96 VAL A O 1
ATOM 740 N N . ILE A 1 97 ? -7.287 -5.226 -3.110 1.00 90.81 97 ILE A N 1
ATOM 741 C CA . ILE A 1 97 ? -8.538 -5.636 -2.475 1.00 90.81 97 ILE A CA 1
ATOM 742 C C . ILE A 1 97 ? -9.593 -4.556 -2.692 1.00 90.81 97 ILE A C 1
ATOM 744 O O . ILE A 1 97 ? -9.405 -3.418 -2.263 1.00 90.81 97 ILE A O 1
ATOM 748 N N . ASP A 1 98 ? -10.734 -4.948 -3.247 1.00 92.81 98 ASP A N 1
ATOM 749 C CA . ASP A 1 98 ? -11.894 -4.071 -3.389 1.00 92.81 98 ASP A CA 1
ATOM 750 C C . ASP A 1 98 ? -12.558 -3.872 -2.019 1.00 92.81 98 ASP A C 1
ATOM 752 O O . ASP A 1 98 ? -13.158 -4.789 -1.443 1.00 92.81 98 ASP A O 1
ATOM 756 N N . VAL A 1 99 ? -12.465 -2.661 -1.475 1.00 93.69 99 VAL A N 1
ATOM 757 C CA . VAL A 1 99 ? -13.080 -2.278 -0.203 1.00 93.69 99 VAL A CA 1
ATOM 758 C C . VAL A 1 99 ? -13.781 -0.941 -0.336 1.00 93.69 99 VAL A C 1
ATOM 760 O O . VAL A 1 99 ? -13.161 0.116 -0.413 1.00 93.69 99 VAL A O 1
ATOM 763 N N . LYS A 1 100 ? -15.109 -0.993 -0.241 1.00 94.88 100 LYS A N 1
ATOM 764 C CA . LYS A 1 100 ? -15.948 0.203 -0.217 1.00 94.88 100 LYS A CA 1
ATOM 765 C C . LYS A 1 100 ? -15.721 1.022 1.041 1.00 94.88 100 LYS A C 1
ATOM 767 O O . LYS A 1 100 ? -15.593 0.479 2.145 1.00 94.88 100 LYS A O 1
ATOM 772 N N . LYS A 1 101 ? -15.790 2.343 0.897 1.00 94.50 101 LYS A N 1
ATOM 773 C CA . LYS A 1 101 ? -15.717 3.262 2.038 1.00 94.50 101 LYS A CA 1
ATOM 774 C C . LYS A 1 101 ? -16.729 2.907 3.131 1.00 94.50 101 LYS A C 1
ATOM 776 O O . LYS A 1 101 ? -17.925 2.780 2.873 1.00 94.50 101 LYS A O 1
ATOM 781 N N . GLY A 1 102 ? -16.253 2.788 4.369 1.00 94.31 102 GLY A N 1
ATOM 782 C CA . GLY A 1 102 ? -17.078 2.449 5.533 1.00 94.31 102 GLY A CA 1
ATOM 783 C C . GLY A 1 102 ? -17.458 0.970 5.648 1.00 94.31 102 GLY A C 1
ATOM 784 O O . GLY A 1 102 ? -18.033 0.573 6.662 1.00 94.31 102 GLY A O 1
ATOM 785 N N . ALA A 1 103 ? -17.130 0.132 4.661 1.00 94.00 103 ALA A N 1
ATOM 786 C CA . ALA A 1 103 ? -17.352 -1.304 4.751 1.00 94.00 103 ALA A CA 1
ATOM 787 C C . ALA A 1 103 ? -16.249 -1.962 5.585 1.00 94.00 103 ALA A C 1
ATOM 789 O O . ALA A 1 103 ? -15.060 -1.711 5.397 1.00 94.00 103 ALA A O 1
ATOM 790 N N . THR A 1 104 ? -16.641 -2.843 6.502 1.00 93.19 104 THR A N 1
ATOM 791 C CA . THR A 1 104 ? -15.677 -3.720 7.174 1.00 93.19 104 THR A CA 1
ATOM 792 C C . THR A 1 104 ? -15.328 -4.875 6.243 1.00 93.19 104 THR A C 1
ATOM 794 O O . THR A 1 104 ? -16.224 -5.509 5.688 1.00 93.19 104 THR A O 1
ATOM 797 N N . PHE A 1 105 ? -14.039 -5.177 6.110 1.00 95.88 105 PHE A N 1
ATOM 798 C CA . PHE A 1 105 ? -13.548 -6.332 5.360 1.00 95.88 105 PHE A CA 1
ATOM 799 C C . PHE A 1 105 ? -12.675 -7.194 6.268 1.00 95.88 105 PHE A C 1
ATOM 801 O O . PHE A 1 105 ? -11.899 -6.682 7.073 1.00 95.88 105 PHE A O 1
ATOM 808 N N . LYS A 1 106 ? -12.795 -8.516 6.160 1.00 95.19 106 LYS A N 1
ATOM 809 C CA . LYS A 1 106 ? -11.931 -9.452 6.879 1.00 95.19 106 LYS A CA 1
ATOM 810 C C . LYS A 1 106 ? -11.802 -10.748 6.096 1.00 95.19 106 LYS A C 1
ATOM 812 O O . LYS A 1 106 ? -12.809 -11.373 5.774 1.00 95.19 106 LYS A O 1
ATOM 817 N N . ASN A 1 107 ? -10.570 -11.177 5.866 1.00 94.06 107 ASN A N 1
ATOM 818 C CA . ASN A 1 107 ? -10.252 -12.516 5.388 1.00 94.06 107 ASN A CA 1
ATOM 819 C C . ASN A 1 107 ? -9.212 -13.168 6.321 1.00 94.06 107 ASN A C 1
ATOM 821 O O . ASN A 1 107 ? -9.010 -12.724 7.454 1.00 94.06 107 ASN A O 1
ATOM 825 N N . ALA A 1 108 ? -8.586 -14.256 5.870 1.00 91.62 108 ALA A N 1
ATOM 826 C CA . ALA A 1 108 ? -7.580 -14.964 6.653 1.00 91.62 108 ALA A CA 1
ATOM 827 C C . ALA A 1 108 ? -6.270 -14.178 6.847 1.00 91.62 108 ALA A C 1
ATOM 829 O O . ALA A 1 108 ? -5.549 -14.507 7.776 1.00 91.62 108 ALA A O 1
ATOM 830 N N . ALA A 1 109 ? -5.960 -13.187 6.003 1.00 90.75 109 ALA A N 1
ATOM 831 C CA . ALA A 1 109 ? -4.680 -12.470 5.974 1.00 90.75 109 ALA A CA 1
ATOM 832 C C . ALA A 1 109 ? -4.777 -10.998 6.417 1.00 90.75 109 ALA A C 1
ATOM 834 O O . ALA A 1 109 ? -3.802 -10.443 6.927 1.00 90.75 109 ALA A O 1
ATOM 835 N N . VAL A 1 110 ? -5.933 -10.358 6.225 1.00 94.88 110 VAL A N 1
ATOM 836 C CA . VAL A 1 110 ? -6.135 -8.930 6.472 1.00 94.88 110 VAL A CA 1
ATOM 837 C C . VAL A 1 110 ? -7.517 -8.639 7.056 1.00 94.88 110 VAL A C 1
ATOM 839 O O . VAL A 1 110 ? -8.520 -9.284 6.734 1.00 94.88 110 VAL A O 1
ATOM 842 N N . LYS A 1 111 ? -7.570 -7.624 7.915 1.00 96.44 111 LYS A N 1
ATOM 843 C CA . LYS A 1 111 ? -8.781 -7.024 8.466 1.00 96.44 111 LYS A CA 1
ATOM 844 C C . LYS A 1 111 ? -8.728 -5.518 8.244 1.00 96.44 111 LYS A C 1
ATOM 846 O O . LYS A 1 111 ? -7.726 -4.878 8.538 1.00 96.44 111 LYS A O 1
ATOM 851 N N . ILE A 1 112 ? -9.818 -4.960 7.733 1.00 97.25 112 ILE A N 1
ATOM 852 C CA . ILE A 1 112 ? -9.944 -3.546 7.396 1.00 97.25 112 ILE A CA 1
ATOM 853 C C . ILE A 1 112 ? -11.147 -2.991 8.138 1.00 97.25 112 ILE A C 1
ATOM 855 O O . ILE A 1 112 ? -12.250 -3.544 8.076 1.00 97.25 112 ILE A O 1
ATOM 859 N N . THR A 1 113 ? -10.919 -1.905 8.863 1.00 97.06 113 THR A N 1
ATOM 860 C CA . THR A 1 113 ? -11.940 -1.223 9.656 1.00 97.06 113 THR A CA 1
ATOM 861 C C . THR A 1 113 ? -11.907 0.272 9.389 1.00 97.06 113 THR A C 1
ATOM 863 O O . THR A 1 113 ? -10.867 0.834 9.050 1.00 97.06 113 THR A O 1
ATOM 866 N N . TRP A 1 114 ? -13.059 0.914 9.552 1.00 97.12 114 TRP A N 1
ATOM 867 C CA . TRP A 1 114 ? -13.211 2.357 9.419 1.00 97.12 114 TRP A CA 1
ATOM 868 C C . TRP A 1 114 ? -13.601 2.947 10.770 1.00 97.12 114 TRP A C 1
ATOM 870 O O . TRP A 1 114 ? -14.486 2.426 11.449 1.00 97.12 114 TRP A O 1
ATOM 880 N N . THR A 1 115 ? -12.947 4.036 11.157 1.00 95.19 115 THR A N 1
ATOM 881 C CA . THR A 1 115 ? -13.226 4.785 12.388 1.00 95.19 115 THR A CA 1
ATOM 882 C C . THR A 1 115 ? -13.455 6.261 12.071 1.00 95.19 115 THR A C 1
ATOM 884 O O . THR A 1 115 ? -13.343 6.696 10.920 1.00 95.19 115 THR A O 1
ATOM 887 N N . ASP A 1 116 ? -13.823 7.040 13.092 1.00 93.75 116 ASP A N 1
ATOM 888 C CA . ASP A 1 116 ? -13.972 8.496 13.003 1.00 93.75 116 ASP A CA 1
ATOM 889 C C . ASP A 1 116 ? -14.928 8.931 11.881 1.00 93.75 116 ASP A C 1
ATOM 891 O O . ASP A 1 116 ? -14.577 9.741 11.026 1.00 93.75 116 ASP A O 1
ATOM 895 N N . ASN A 1 117 ? -16.133 8.352 11.837 1.00 93.31 117 ASN A N 1
ATOM 896 C CA . ASN A 1 117 ? -17.111 8.589 10.766 1.00 93.31 117 ASN A CA 1
ATOM 897 C C . ASN A 1 117 ? -16.548 8.298 9.360 1.00 93.31 117 ASN A C 1
ATOM 899 O O . ASN A 1 117 ? -16.791 9.046 8.414 1.00 93.31 117 ASN A O 1
ATOM 903 N N . ASN A 1 118 ? -15.788 7.207 9.226 1.00 93.25 118 ASN A N 1
ATOM 904 C CA . ASN A 1 118 ? -15.139 6.776 7.984 1.00 93.25 118 ASN A CA 1
ATOM 905 C C . ASN A 1 118 ? -14.106 7.782 7.446 1.00 93.25 118 ASN A C 1
ATOM 907 O O . ASN A 1 118 ? -13.929 7.895 6.231 1.00 93.25 118 ASN A O 1
ATOM 911 N N . THR A 1 119 ? -13.438 8.523 8.340 1.00 94.94 119 THR A N 1
ATOM 912 C CA . THR A 1 119 ? -12.320 9.431 8.000 1.00 94.94 119 THR A CA 1
ATOM 913 C C . THR A 1 119 ? -10.943 8.836 8.298 1.00 94.94 119 THR A C 1
ATOM 915 O O . THR A 1 119 ? -9.927 9.373 7.856 1.00 94.94 119 THR A O 1
ATOM 918 N N . THR A 1 120 ? -10.918 7.697 8.986 1.00 96.62 120 THR A N 1
ATOM 919 C CA . THR A 1 120 ? -9.716 6.925 9.290 1.00 96.62 120 THR A CA 1
ATOM 920 C C . THR A 1 120 ? -9.966 5.474 8.890 1.00 96.62 120 THR A C 1
ATOM 922 O O . THR A 1 120 ? -11.005 4.909 9.233 1.00 96.62 120 THR A O 1
ATOM 925 N N . MET A 1 121 ? -9.021 4.869 8.173 1.00 97.19 121 MET A N 1
ATOM 926 C CA . MET A 1 121 ? -9.062 3.451 7.816 1.00 97.19 121 MET A CA 1
ATOM 927 C C . MET A 1 121 ? -7.894 2.728 8.481 1.00 97.19 121 MET A C 1
ATOM 929 O O . MET A 1 121 ? -6.760 3.191 8.403 1.00 97.19 121 MET A O 1
ATOM 933 N N . THR A 1 122 ? -8.150 1.587 9.110 1.00 97.25 122 THR A N 1
ATOM 934 C CA . THR A 1 122 ? -7.117 0.754 9.733 1.00 97.25 122 THR A CA 1
ATOM 935 C C . THR A 1 122 ? -7.039 -0.578 9.010 1.00 97.25 122 THR A C 1
ATOM 937 O O . THR A 1 122 ? -8.053 -1.259 8.859 1.00 97.25 122 THR A O 1
ATOM 940 N N . VAL A 1 123 ? -5.830 -0.941 8.587 1.00 96.31 123 VAL A N 1
ATOM 941 C CA . VAL A 1 123 ? -5.501 -2.196 7.911 1.00 96.31 123 VAL A CA 1
ATOM 942 C C . VAL A 1 123 ? -4.613 -3.014 8.844 1.00 96.31 123 VAL A C 1
ATOM 944 O O . VAL A 1 123 ? -3.466 -2.652 9.092 1.00 96.31 123 VAL A O 1
ATOM 947 N N . GLU A 1 124 ? -5.154 -4.102 9.380 1.00 95.69 124 GLU A N 1
ATOM 948 C CA . GLU A 1 124 ? -4.470 -5.057 10.255 1.00 95.69 124 GLU A CA 1
ATOM 949 C C . GLU A 1 124 ? -4.130 -6.314 9.457 1.00 95.69 124 GLU A C 1
ATOM 951 O O . GLU A 1 124 ? -5.002 -6.891 8.802 1.00 95.69 124 GLU A O 1
ATOM 956 N N . ARG A 1 125 ? -2.882 -6.771 9.525 1.00 92.12 125 ARG A N 1
ATOM 957 C CA . ARG A 1 125 ? -2.421 -7.988 8.853 1.00 92.12 125 ARG A CA 1
ATOM 958 C C . ARG A 1 125 ? -2.059 -9.078 9.849 1.00 92.12 125 ARG A C 1
ATOM 960 O O . ARG A 1 125 ? -1.674 -8.809 10.982 1.00 92.12 125 ARG A O 1
ATOM 967 N N . THR A 1 126 ? -2.116 -10.331 9.405 1.00 90.50 126 THR A N 1
ATOM 968 C CA . THR A 1 126 ? -1.734 -11.487 10.236 1.00 90.50 126 THR A CA 1
ATOM 969 C C . THR A 1 126 ? -0.260 -11.541 10.615 1.00 90.50 126 THR A C 1
ATOM 971 O O . THR A 1 126 ? 0.096 -12.258 11.542 1.00 90.50 126 THR A O 1
ATOM 974 N N . ASP A 1 127 ? 0.600 -10.812 9.904 1.00 85.44 127 ASP A N 1
ATOM 975 C CA . ASP A 1 127 ? 2.015 -10.641 10.255 1.00 85.44 127 ASP A CA 1
ATOM 976 C C . ASP A 1 127 ? 2.227 -9.651 11.423 1.00 85.44 127 ASP A C 1
ATOM 978 O O . ASP A 1 127 ? 3.366 -9.365 11.787 1.00 85.44 127 ASP A O 1
ATOM 982 N N . GLY A 1 128 ? 1.140 -9.140 12.011 1.00 88.88 128 GLY A N 1
ATOM 983 C CA . GLY A 1 128 ? 1.145 -8.188 13.119 1.00 88.88 128 GLY A CA 1
ATOM 984 C C . GLY A 1 128 ? 1.265 -6.733 12.671 1.00 88.88 128 GLY A C 1
ATOM 985 O O . GLY A 1 128 ? 1.129 -5.836 13.499 1.00 88.88 128 GLY A O 1
ATOM 986 N N . ARG A 1 129 ? 1.495 -6.453 11.380 1.00 90.81 129 ARG A N 1
ATOM 987 C CA . ARG A 1 129 ? 1.565 -5.079 10.874 1.00 90.81 129 ARG A CA 1
ATOM 988 C C . ARG A 1 129 ? 0.185 -4.430 10.896 1.00 90.81 129 ARG A C 1
ATOM 990 O O . ARG A 1 129 ? -0.781 -4.968 10.355 1.00 90.81 129 ARG A O 1
ATOM 997 N N . VAL A 1 130 ? 0.133 -3.218 11.435 1.00 94.25 130 VAL A N 1
ATOM 998 C CA . VAL A 1 130 ? -1.060 -2.371 11.440 1.00 94.25 130 VAL A CA 1
ATOM 999 C C . VAL A 1 130 ? -0.734 -1.028 10.795 1.00 94.25 130 VAL A C 1
ATOM 1001 O O . VAL A 1 130 ? 0.235 -0.359 11.163 1.00 94.25 130 VAL A O 1
ATOM 1004 N N . GLU A 1 131 ? -1.543 -0.634 9.817 1.00 94.50 131 GLU A N 1
ATOM 1005 C CA . GLU A 1 131 ? -1.405 0.618 9.073 1.00 94.50 131 GLU A CA 1
ATOM 1006 C C . GLU A 1 131 ? -2.673 1.453 9.246 1.00 94.50 131 GLU A C 1
ATOM 1008 O O . GLU A 1 131 ? -3.774 0.990 8.950 1.00 94.50 131 GLU A O 1
ATOM 1013 N N . THR A 1 132 ? -2.529 2.693 9.713 1.00 96.75 132 THR A N 1
ATOM 1014 C CA . THR A 1 132 ? -3.646 3.645 9.801 1.00 96.75 132 THR A CA 1
ATOM 1015 C C . THR A 1 132 ? -3.534 4.656 8.671 1.00 96.75 132 THR A C 1
ATOM 1017 O O . THR A 1 132 ? -2.572 5.425 8.615 1.00 96.75 132 THR A O 1
ATOM 1020 N N . LEU A 1 133 ? -4.517 4.654 7.778 1.00 96.62 133 LEU A N 1
ATOM 1021 C CA . LEU A 1 133 ? -4.581 5.471 6.576 1.00 96.62 133 LEU A CA 1
ATOM 1022 C C . LEU A 1 133 ? -5.540 6.649 6.761 1.00 96.62 133 LEU A C 1
ATOM 1024 O O . LEU A 1 133 ? -6.609 6.513 7.365 1.00 96.62 133 LEU A O 1
ATOM 1028 N N . LYS A 1 134 ? -5.174 7.793 6.175 1.00 95.81 134 LYS A N 1
ATOM 1029 C CA . LYS A 1 134 ? -6.052 8.961 6.025 1.00 95.81 134 LYS A CA 1
ATOM 1030 C C . LYS A 1 134 ? -5.953 9.553 4.629 1.00 95.81 134 LYS A C 1
ATOM 1032 O O . LYS A 1 134 ? -4.940 9.411 3.946 1.00 95.81 134 LYS A O 1
ATOM 1037 N N . LYS A 1 135 ? -7.015 10.259 4.251 1.00 94.06 135 LYS A N 1
ATOM 1038 C CA . LYS A 1 135 ? -7.110 11.024 3.011 1.00 94.06 135 LYS A CA 1
ATOM 1039 C C . LYS A 1 135 ? -6.052 12.127 2.957 1.00 94.06 135 LYS A C 1
ATOM 1041 O O . LYS A 1 135 ? -5.898 12.887 3.915 1.00 94.06 135 LYS A O 1
ATOM 1046 N N . GLN A 1 136 ? -5.356 12.237 1.831 1.00 90.25 136 GLN A N 1
ATOM 1047 C CA . GLN A 1 136 ? -4.350 13.272 1.618 1.00 90.25 136 GLN A CA 1
ATOM 1048 C C . GLN A 1 136 ? -4.998 14.544 1.051 1.00 90.25 136 GLN A C 1
ATOM 1050 O O . GLN A 1 136 ? -5.230 14.642 -0.154 1.00 90.25 136 GLN A O 1
ATOM 1055 N N . GLY A 1 137 ? -5.284 15.527 1.911 1.00 88.44 137 GLY A N 1
ATOM 1056 C CA . GLY A 1 137 ? -5.912 16.793 1.507 1.00 88.44 137 GLY A CA 1
ATOM 1057 C C . GLY A 1 137 ? -7.224 16.579 0.741 1.00 88.44 137 GLY A C 1
ATOM 1058 O O . GLY A 1 137 ? -8.040 15.742 1.126 1.00 88.44 137 GLY A O 1
ATOM 1059 N N . ASP A 1 138 ? -7.387 17.295 -0.372 1.00 87.69 138 ASP A N 1
ATOM 1060 C CA . ASP A 1 138 ? -8.562 17.187 -1.251 1.00 87.69 138 ASP A CA 1
ATOM 1061 C C . ASP A 1 138 ? -8.436 16.083 -2.323 1.00 87.69 138 ASP A C 1
ATOM 1063 O O . ASP A 1 138 ? -9.317 15.936 -3.171 1.00 87.69 138 ASP A O 1
ATOM 1067 N N . SER A 1 139 ? -7.354 15.290 -2.307 1.00 85.81 139 SER A N 1
ATOM 1068 C CA . SER A 1 139 ? -7.169 14.172 -3.249 1.00 85.81 139 SER A CA 1
ATOM 1069 C C . SER A 1 139 ? -8.170 13.042 -2.992 1.00 85.81 139 SER A C 1
ATOM 1071 O O . SER A 1 139 ? -8.849 13.043 -1.981 1.00 85.81 139 SER A O 1
ATOM 1073 N N . GLN A 1 140 ? -8.245 12.026 -3.852 1.00 87.69 140 GLN A N 1
ATOM 1074 C CA . GLN A 1 140 ? -9.016 10.795 -3.590 1.00 87.69 140 GLN A CA 1
ATOM 1075 C C . GLN A 1 140 ? -8.130 9.641 -3.091 1.00 87.69 140 GLN A C 1
ATOM 1077 O O . GLN A 1 140 ? -8.505 8.475 -3.189 1.00 87.69 140 GLN A O 1
ATOM 1082 N N . ILE A 1 141 ? -6.941 9.969 -2.581 1.00 87.88 141 ILE A N 1
ATOM 1083 C CA . ILE A 1 141 ? -5.896 9.010 -2.229 1.00 87.88 141 ILE A CA 1
ATOM 1084 C C . ILE A 1 141 ? -5.734 8.984 -0.716 1.00 87.88 141 ILE A C 1
ATOM 1086 O O . ILE A 1 141 ? -5.658 10.025 -0.056 1.00 87.88 141 ILE A O 1
ATOM 1090 N N . TRP A 1 142 ? -5.674 7.779 -0.169 1.00 92.69 142 TRP A N 1
ATOM 1091 C CA . TRP A 1 142 ? -5.482 7.534 1.248 1.00 92.69 142 TRP A CA 1
ATOM 1092 C C . TRP A 1 142 ? -4.163 6.822 1.466 1.00 92.69 142 TRP A C 1
ATOM 1094 O O . TRP A 1 142 ? -3.935 5.755 0.904 1.00 92.69 142 TRP A O 1
ATOM 1104 N N . VAL A 1 143 ? -3.315 7.409 2.304 1.00 92.19 143 VAL A N 1
ATOM 1105 C CA . VAL A 1 143 ? -1.952 6.932 2.560 1.00 92.19 143 VAL A CA 1
ATOM 1106 C C . VAL A 1 143 ? -1.729 6.706 4.054 1.00 92.19 143 VAL A C 1
ATOM 1108 O O . VAL A 1 143 ? -2.448 7.295 4.874 1.00 92.19 143 VAL A O 1
ATOM 1111 N N . PRO A 1 144 ? -0.753 5.869 4.450 1.00 92.94 144 PRO A N 1
ATOM 1112 C CA . PRO A 1 144 ? -0.509 5.581 5.853 1.00 92.94 144 PRO A CA 1
ATOM 1113 C C . PRO A 1 144 ? 0.039 6.818 6.568 1.00 92.94 144 PRO A C 1
ATOM 1115 O O . PRO A 1 144 ? 1.019 7.420 6.136 1.00 92.94 144 PRO A O 1
ATOM 1118 N N . GLN A 1 145 ? -0.570 7.173 7.697 1.00 93.50 145 GLN A N 1
ATOM 1119 C CA . GLN A 1 145 ? -0.049 8.181 8.626 1.00 93.50 145 GLN A CA 1
ATOM 1120 C C . GLN A 1 145 ? 0.697 7.554 9.805 1.00 93.50 145 GLN A C 1
ATOM 1122 O O . GLN A 1 145 ? 1.464 8.228 10.492 1.00 93.50 145 GLN A O 1
ATOM 1127 N N . LYS A 1 146 ? 0.447 6.268 10.070 1.00 91.81 146 LYS A N 1
ATOM 1128 C CA . LYS A 1 146 ? 1.009 5.541 11.206 1.00 91.81 146 LYS A CA 1
ATOM 1129 C C . LYS A 1 146 ? 1.231 4.077 10.839 1.00 91.81 146 LYS A C 1
ATOM 1131 O O . LYS A 1 146 ? 0.341 3.447 10.268 1.00 91.81 146 LYS A O 1
ATOM 1136 N N . PHE A 1 147 ? 2.387 3.552 11.240 1.00 89.31 147 PHE A N 1
ATOM 1137 C CA . PHE A 1 147 ? 2.711 2.128 11.209 1.00 89.31 147 PHE A CA 1
ATOM 1138 C C . PHE A 1 147 ? 2.924 1.632 12.640 1.00 89.31 147 PHE A C 1
ATOM 1140 O O . PHE A 1 147 ? 3.710 2.222 13.386 1.00 89.31 147 PHE A O 1
ATOM 1147 N N . THR A 1 148 ? 2.250 0.554 13.025 1.00 89.94 148 THR A N 1
ATOM 1148 C CA . THR A 1 148 ? 2.441 -0.116 14.317 1.00 89.94 148 THR A CA 1
ATOM 1149 C C . THR A 1 148 ? 2.512 -1.629 14.156 1.00 89.94 148 THR A C 1
ATOM 1151 O O . THR A 1 148 ? 2.251 -2.170 13.082 1.00 89.94 148 THR A O 1
ATOM 1154 N N . THR A 1 149 ? 2.898 -2.293 15.237 1.00 83.38 149 THR A N 1
ATOM 1155 C CA . THR A 1 149 ? 2.686 -3.722 15.467 1.00 83.38 149 THR A CA 1
ATOM 1156 C C . THR A 1 149 ? 1.674 -3.866 16.597 1.00 83.38 149 THR A C 1
ATOM 1158 O O . THR A 1 149 ? 1.735 -3.064 17.534 1.00 83.38 149 THR A O 1
ATOM 1161 N N . ASP A 1 150 ? 0.757 -4.822 16.487 1.00 64.69 150 ASP A N 1
ATOM 1162 C CA . ASP A 1 150 ? -0.120 -5.240 17.596 1.00 64.69 150 ASP A CA 1
ATOM 1163 C C . ASP A 1 150 ? 0.519 -6.394 18.389 1.00 64.69 150 ASP A C 1
ATOM 1165 O O . ASP A 1 150 ? 1.216 -7.224 17.753 1.00 64.69 150 ASP A O 1
#

Sequence (150 aa):
MDHNAMGTDPCDSQNDAIFNTTTQKRTHVDPRTGLFEALVPLQKITGNPGQGPVMDLSLYYSPVVNNMAALGDGWSFAVTTWYEKNDDLTLHTGEVIDVKKGATFKNAAVKITWTDNNTTMTVERTDGRVETLKKQGDSQIWVPQKFTTD